Protein AF-A0A6B3FDS7-F1 (afdb_monomer_lite)

Secondary structure (DSSP, 8-state):
-------PPP-EEPPHHHHHHHHHHHH-TT--TT---------S---HHHHHHHHHHHHHH-GGGGEEEEEETTEEEEEE-S-----EEEEE-TTTTHHHHHHHHHHHHHTSPP-TTT--S--EEEEE---

Sequence (131 aa):
MTTTTHTAAALLPLTAAQRGMYYAQALDPGSPAQNTAECLTIDGPLDAHVFRAALRRVTAETDSLRLRFTETPEGPRQQLTAEVEPPLFVRDFRDDGGEEAARAWLRADLAEPFDLACGPAFRHALLRVGE

Foldseek 3Di:
DPPPPPPFFDWADDDPVRQVLVVVCVVPVLFLVSFDDDDDDDPDDDDPVVVQVVVQVVCQVDQLQQWAWDADPVGITIGGDNGDRAAEAEEECCVPVAPVVVVVVVVVVSRGGDPRHVDDRDHHYDYHRDD

Radius of gyration: 17.82 Å; chains: 1; bounding box: 54×29×44 Å

pLDDT: mean 90.56, std 12.85, range [33.44, 97.81]

Structure (mmCIF, N/CA/C/O backbone):
data_AF-A0A6B3FDS7-F1
#
_entry.id   AF-A0A6B3FDS7-F1
#
loop_
_atom_site.group_PDB
_atom_site.id
_atom_site.type_symbol
_atom_site.label_atom_id
_atom_site.label_alt_id
_atom_site.label_comp_id
_atom_site.label_asym_id
_atom_site.label_entity_id
_atom_site.label_seq_id
_atom_site.pdbx_PDB_ins_code
_atom_site.Cartn_x
_atom_site.Cartn_y
_atom_site.Cartn_z
_atom_site.occupancy
_atom_site.B_iso_or_equiv
_atom_site.auth_seq_id
_atom_site.auth_comp_id
_atom_site.auth_asym_id
_atom_site.auth_atom_id
_atom_site.pdbx_PDB_model_num
ATOM 1 N N . MET A 1 1 ? -37.006 -13.090 -5.669 1.00 41.03 1 MET A N 1
ATOM 2 C CA . MET A 1 1 ? -36.176 -12.025 -5.069 1.00 41.03 1 MET A CA 1
ATOM 3 C C . MET A 1 1 ? -35.438 -12.625 -3.888 1.00 41.03 1 MET A C 1
ATOM 5 O O . MET A 1 1 ? -35.997 -12.718 -2.806 1.00 41.03 1 MET A O 1
ATOM 9 N N . THR A 1 2 ? -34.234 -13.140 -4.119 1.00 33.44 2 THR A N 1
ATOM 10 C CA . THR A 1 2 ? -33.330 -13.596 -3.060 1.00 33.44 2 THR A CA 1
ATOM 11 C C . THR A 1 2 ? -32.584 -12.375 -2.544 1.00 33.44 2 THR A C 1
ATOM 13 O O . THR A 1 2 ? -31.707 -11.839 -3.215 1.00 33.44 2 THR A O 1
ATOM 16 N N . THR A 1 3 ? -32.990 -11.886 -1.378 1.00 37.06 3 THR A N 1
ATOM 17 C CA . THR A 1 3 ? -32.272 -10.838 -0.658 1.00 37.06 3 THR A CA 1
ATOM 18 C C . THR A 1 3 ? -30.995 -11.467 -0.114 1.00 37.06 3 THR A C 1
ATOM 20 O O . THR A 1 3 ? -31.029 -12.170 0.892 1.00 37.06 3 THR A O 1
ATOM 23 N N . THR A 1 4 ? -29.872 -11.283 -0.807 1.00 39.31 4 THR A N 1
ATOM 24 C CA . THR A 1 4 ? -28.555 -11.614 -0.259 1.00 39.31 4 THR A CA 1
ATOM 25 C C . THR A 1 4 ? -28.309 -10.661 0.903 1.00 39.31 4 THR A C 1
ATOM 27 O O . THR A 1 4 ? -27.992 -9.491 0.702 1.00 39.31 4 THR A O 1
ATOM 30 N N . THR A 1 5 ? -28.528 -11.134 2.127 1.00 39.94 5 THR A N 1
ATOM 31 C CA . THR A 1 5 ? -28.148 -10.421 3.343 1.00 39.94 5 THR A CA 1
ATOM 32 C C . THR A 1 5 ? -26.629 -10.284 3.338 1.00 39.94 5 THR A C 1
ATOM 34 O O . THR A 1 5 ? -25.908 -11.218 3.674 1.00 39.94 5 THR A O 1
ATOM 37 N N . HIS A 1 6 ? -26.133 -9.129 2.898 1.00 49.88 6 HIS A N 1
ATOM 38 C CA . HIS A 1 6 ? -24.747 -8.741 3.105 1.00 49.88 6 HIS A CA 1
ATOM 39 C C . HIS A 1 6 ? -24.599 -8.463 4.601 1.00 49.88 6 HIS A C 1
ATOM 41 O O . HIS A 1 6 ? -24.977 -7.395 5.081 1.00 49.88 6 HIS A O 1
ATOM 47 N N . THR A 1 7 ? -24.166 -9.464 5.368 1.00 51.34 7 THR A N 1
ATOM 48 C CA . THR A 1 7 ? -23.818 -9.279 6.777 1.00 51.34 7 THR A CA 1
ATOM 49 C C . THR A 1 7 ? -22.795 -8.153 6.844 1.00 51.34 7 THR A C 1
ATOM 51 O O . THR A 1 7 ? -21.691 -8.305 6.324 1.00 51.34 7 THR A O 1
ATOM 54 N N . ALA A 1 8 ? -23.165 -7.012 7.432 1.00 59.84 8 ALA A N 1
ATOM 55 C CA . ALA A 1 8 ? -22.227 -5.923 7.661 1.00 59.84 8 ALA A CA 1
ATOM 56 C C . ALA A 1 8 ? -21.032 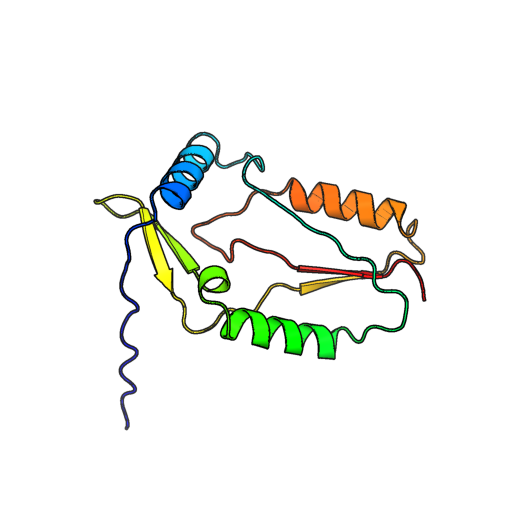-6.491 8.436 1.00 59.84 8 ALA A C 1
ATOM 58 O O . ALA A 1 8 ? -21.211 -7.078 9.506 1.00 59.84 8 ALA A O 1
ATOM 59 N N . ALA A 1 9 ? -19.830 -6.394 7.865 1.00 69.81 9 ALA A N 1
ATOM 60 C CA . ALA A 1 9 ? -18.643 -6.962 8.487 1.00 69.81 9 ALA A CA 1
ATOM 61 C C . ALA A 1 9 ? -18.450 -6.350 9.885 1.00 69.81 9 ALA A C 1
ATOM 63 O O . ALA A 1 9 ? -18.622 -5.144 10.070 1.00 69.81 9 ALA A O 1
ATOM 64 N N . ALA A 1 10 ? -18.136 -7.175 10.883 1.00 87.12 10 ALA A N 1
ATOM 65 C CA . ALA A 1 10 ? -18.009 -6.710 12.259 1.00 87.12 10 ALA A CA 1
ATOM 66 C C . ALA A 1 10 ? -16.851 -5.707 12.403 1.00 87.12 10 ALA A C 1
ATOM 68 O O . ALA A 1 10 ? -15.772 -5.914 11.847 1.00 87.12 10 ALA A O 1
ATOM 69 N N . LEU A 1 11 ? -17.066 -4.643 13.183 1.00 94.00 11 LEU A N 1
ATOM 70 C CA . LEU A 1 11 ? -15.995 -3.744 13.608 1.00 94.00 11 LEU A CA 1
ATOM 71 C C . LEU A 1 11 ? -15.183 -4.421 14.713 1.00 94.00 11 LEU A C 1
ATOM 73 O O . LEU A 1 11 ? -15.685 -4.686 15.806 1.00 94.00 11 LEU A O 1
ATOM 77 N N . LEU A 1 12 ? -13.917 -4.697 14.425 1.00 95.25 12 LEU A N 1
ATOM 78 C CA . LEU A 1 12 ? -12.995 -5.377 15.324 1.00 95.25 12 LEU A CA 1
ATOM 79 C C . LEU A 1 12 ? -12.057 -4.363 15.994 1.00 95.25 12 LEU A C 1
ATOM 8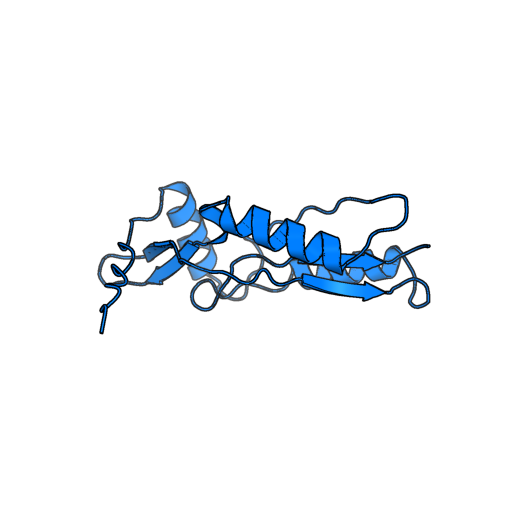1 O O . LEU A 1 12 ? -11.718 -3.336 15.400 1.00 95.25 12 LEU A O 1
ATOM 85 N N . PRO A 1 13 ? -11.606 -4.612 17.236 1.00 96.19 13 PRO A N 1
ATOM 86 C CA . PRO A 1 13 ? -10.530 -3.822 17.824 1.00 96.19 13 PRO A CA 1
ATOM 87 C C . PRO A 1 13 ? -9.236 -3.970 17.012 1.00 96.19 13 PRO A C 1
ATOM 89 O O . PRO A 1 13 ? -8.952 -5.043 16.476 1.00 96.19 13 PRO A O 1
ATOM 92 N N . LEU A 1 14 ? -8.420 -2.915 16.970 1.00 96.44 14 LEU A N 1
ATOM 93 C CA . LEU A 1 14 ? -7.029 -3.016 16.516 1.00 96.44 14 LEU A CA 1
ATOM 94 C C . LEU A 1 14 ? -6.221 -3.883 17.490 1.00 96.44 14 LEU A C 1
ATOM 96 O O . LEU A 1 14 ? -6.445 -3.856 18.706 1.00 96.44 14 LEU A O 1
ATOM 100 N N . THR A 1 15 ? -5.239 -4.618 16.967 1.00 97.00 15 THR A N 1
ATOM 101 C CA . THR A 1 15 ? -4.206 -5.233 17.810 1.00 97.00 15 THR A CA 1
ATOM 102 C C . THR A 1 15 ? -3.400 -4.148 18.532 1.00 97.00 15 THR A C 1
ATOM 104 O O . THR A 1 15 ? -3.420 -2.974 18.155 1.00 97.00 15 THR A O 1
ATOM 107 N N . ALA A 1 16 ? -2.653 -4.523 19.576 1.00 97.25 16 ALA A N 1
ATOM 108 C CA . ALA A 1 16 ? -1.813 -3.567 20.298 1.00 97.25 16 ALA A CA 1
ATOM 109 C C . ALA A 1 16 ? -0.803 -2.857 19.373 1.00 97.25 16 ALA A C 1
ATOM 111 O O . ALA A 1 16 ? -0.649 -1.642 19.473 1.00 97.25 16 ALA A O 1
ATOM 112 N N . ALA A 1 17 ? -0.190 -3.595 18.440 1.00 96.44 17 ALA A N 1
ATOM 113 C CA . ALA A 1 17 ? 0.747 -3.045 17.463 1.00 96.44 17 ALA A CA 1
ATOM 114 C C . ALA A 1 17 ? 0.058 -2.089 16.476 1.00 96.44 17 ALA A C 1
ATOM 116 O O . ALA A 1 17 ? 0.500 -0.952 16.323 1.00 96.44 17 ALA A O 1
ATOM 117 N 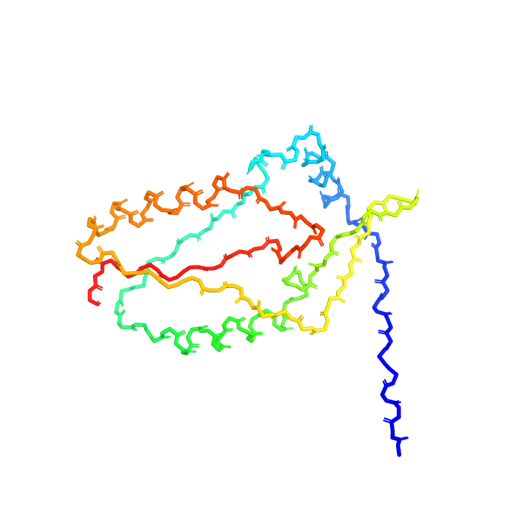N . GLN A 1 18 ? -1.069 -2.503 15.881 1.00 95.69 18 GLN A N 1
ATOM 118 C CA . GLN A 1 18 ? -1.839 -1.650 14.964 1.00 95.69 18 GLN A CA 1
ATOM 119 C C . GLN A 1 18 ? -2.277 -0.347 15.640 1.00 95.69 18 GLN A C 1
ATOM 121 O O . GLN A 1 18 ? -2.189 0.717 15.042 1.00 95.69 18 GLN A O 1
ATOM 126 N N . ARG A 1 19 ? -2.725 -0.412 16.899 1.00 95.44 19 ARG A N 1
ATOM 127 C CA . ARG A 1 19 ? -3.141 0.770 17.662 1.00 95.44 19 ARG A CA 1
ATOM 128 C C . ARG A 1 19 ? -1.973 1.717 17.949 1.00 95.44 19 ARG A C 1
ATOM 130 O O . ARG A 1 19 ? -2.159 2.927 17.889 1.00 95.44 19 ARG A O 1
ATOM 137 N N . GLY A 1 20 ? -0.784 1.178 18.226 1.00 95.12 20 GLY A N 1
ATOM 138 C CA . GLY A 1 20 ? 0.438 1.973 18.354 1.00 95.12 20 GLY A CA 1
ATOM 139 C C . GLY A 1 20 ? 0.761 2.737 17.069 1.00 95.12 20 GLY A C 1
ATOM 140 O O . GLY A 1 20 ? 0.938 3.951 17.116 1.00 95.12 20 GLY A O 1
ATOM 141 N N . MET A 1 21 ? 0.748 2.049 15.922 1.00 93.75 21 MET A N 1
ATOM 142 C CA . MET A 1 21 ? 0.963 2.675 14.609 1.00 93.75 21 MET A CA 1
ATOM 143 C C . MET A 1 21 ? -0.119 3.709 14.271 1.00 93.75 21 MET A C 1
ATOM 145 O O . MET A 1 21 ? 0.202 4.801 13.816 1.00 93.75 21 MET A O 1
ATOM 149 N N . TYR A 1 22 ? -1.391 3.397 14.538 1.00 93.25 22 TYR A N 1
ATOM 150 C CA . TYR A 1 22 ? -2.516 4.296 14.271 1.00 93.25 22 TYR A CA 1
ATOM 151 C C . TYR A 1 22 ? -2.378 5.618 15.029 1.00 93.25 22 TYR A C 1
ATOM 153 O O . TYR A 1 22 ? -2.476 6.688 14.434 1.00 93.25 22 TYR A O 1
ATOM 161 N N . TYR A 1 23 ? -2.100 5.564 16.334 1.00 93.31 23 TYR A N 1
ATOM 162 C CA . TYR A 1 23 ? -1.923 6.787 17.114 1.00 93.31 23 TYR A CA 1
ATOM 163 C C . TYR A 1 23 ? -0.628 7.522 16.772 1.00 93.31 23 TYR A C 1
ATOM 165 O O . TYR A 1 23 ? -0.629 8.748 16.785 1.00 93.31 23 TYR A O 1
ATOM 173 N N . ALA A 1 24 ? 0.447 6.811 16.415 1.00 93.31 24 ALA A N 1
ATOM 174 C CA . ALA A 1 24 ? 1.656 7.451 15.902 1.00 93.31 24 ALA A CA 1
ATOM 175 C C . ALA A 1 24 ? 1.372 8.245 14.614 1.00 93.31 24 ALA A C 1
ATOM 177 O O . ALA A 1 24 ? 1.799 9.391 14.509 1.00 93.31 24 ALA A O 1
ATOM 178 N N . GLN A 1 25 ? 0.595 7.682 13.681 1.00 91.38 25 GLN A N 1
ATOM 179 C CA . GLN A 1 25 ? 0.167 8.378 12.463 1.00 91.38 25 GLN A CA 1
ATOM 180 C C . GLN A 1 25 ? -0.777 9.555 12.761 1.00 91.38 25 GLN A C 1
ATOM 182 O O . GLN A 1 25 ? -0.689 10.591 12.112 1.00 91.38 25 GLN A O 1
ATOM 187 N N . ALA A 1 26 ? -1.664 9.428 13.752 1.00 90.06 26 ALA A N 1
ATOM 188 C CA . ALA A 1 26 ? -2.621 10.479 14.109 1.00 90.06 26 ALA A CA 1
ATOM 189 C C . ALA A 1 26 ? -1.967 11.744 14.701 1.00 90.06 26 ALA A C 1
ATOM 191 O O . ALA A 1 26 ? -2.583 12.809 14.678 1.00 90.06 26 ALA A O 1
ATOM 192 N N . LEU A 1 27 ? -0.738 11.646 15.224 1.00 92.88 27 LEU A N 1
ATOM 193 C CA . LEU A 1 27 ? 0.019 12.799 15.729 1.00 92.88 27 LEU A CA 1
ATOM 194 C C . LEU A 1 27 ? 0.494 13.731 14.607 1.00 92.88 27 LEU A C 1
ATOM 196 O O . LEU A 1 27 ? 0.566 14.940 14.817 1.00 92.88 27 LEU A O 1
ATOM 200 N N . ASP A 1 28 ? 0.808 13.174 13.436 1.00 92.31 28 ASP A N 1
ATOM 201 C CA . ASP A 1 28 ? 1.180 13.924 12.236 1.00 92.31 28 ASP A CA 1
ATOM 202 C C . ASP A 1 28 ? 0.636 13.212 10.982 1.00 92.31 28 ASP A C 1
ATOM 204 O O . ASP A 1 28 ? 1.348 12.424 10.350 1.00 92.31 28 ASP A O 1
ATOM 208 N N . PRO A 1 29 ? -0.634 13.465 10.606 1.00 89.06 29 PRO A N 1
ATOM 209 C CA . PRO A 1 29 ? -1.281 12.779 9.488 1.00 89.06 29 PRO A CA 1
ATOM 210 C C . PRO A 1 29 ? -0.594 12.985 8.132 1.00 89.06 29 PRO A C 1
ATOM 212 O O . PRO A 1 29 ? -0.782 12.171 7.234 1.00 89.06 29 PRO A O 1
ATOM 215 N N . GLY A 1 30 ? 0.193 14.057 7.975 1.00 91.00 30 GLY A N 1
ATOM 216 C CA . GLY A 1 30 ? 0.952 14.332 6.753 1.00 91.00 30 GLY A CA 1
ATOM 217 C C . GLY A 1 30 ? 2.288 13.589 6.676 1.00 91.00 30 GLY A C 1
ATOM 218 O O . GLY A 1 30 ? 2.937 13.611 5.632 1.00 91.00 30 GLY A O 1
ATOM 219 N N . SER A 1 31 ? 2.712 12.937 7.760 1.00 92.69 31 SER A N 1
ATOM 220 C CA . SER A 1 31 ? 3.986 12.232 7.818 1.00 92.69 31 SER A CA 1
ATOM 221 C C . SER A 1 31 ? 3.908 10.860 7.147 1.00 92.69 31 SER A C 1
ATOM 223 O O . SER A 1 31 ? 3.058 10.050 7.518 1.00 92.69 31 SER A O 1
ATOM 225 N N . PRO A 1 32 ? 4.840 10.519 6.241 1.00 93.44 32 PRO A N 1
ATOM 226 C CA . PRO A 1 32 ? 4.958 9.173 5.688 1.00 93.44 32 PRO A CA 1
ATOM 227 C C . PRO A 1 32 ? 5.749 8.224 6.603 1.00 93.44 32 PRO A C 1
ATOM 229 O O . PRO A 1 32 ? 6.136 7.142 6.174 1.00 93.44 32 PRO A O 1
ATOM 232 N N . ALA A 1 33 ? 6.048 8.605 7.852 1.00 93.88 33 ALA A N 1
ATOM 233 C CA . ALA A 1 33 ? 6.959 7.856 8.723 1.00 93.88 33 ALA A CA 1
ATOM 234 C C . ALA A 1 33 ? 6.515 6.412 9.031 1.00 93.88 33 ALA A C 1
ATOM 236 O O . ALA A 1 33 ? 7.342 5.607 9.454 1.00 93.88 33 ALA A O 1
ATOM 237 N N . GLN A 1 34 ? 5.230 6.087 8.846 1.00 92.44 34 GLN A N 1
ATOM 238 C CA . GLN A 1 34 ? 4.700 4.729 9.019 1.00 92.44 34 GLN A CA 1
ATOM 239 C C . GLN A 1 34 ? 4.642 3.926 7.710 1.00 92.44 34 GLN A C 1
ATOM 241 O O . GLN A 1 34 ? 4.259 2.756 7.733 1.00 92.44 34 GLN A O 1
ATOM 246 N N . ASN A 1 35 ? 5.022 4.523 6.578 1.00 95.12 35 ASN A N 1
ATOM 247 C CA . ASN A 1 35 ? 5.065 3.827 5.303 1.00 95.12 35 ASN A CA 1
ATOM 248 C C . ASN A 1 35 ? 6.267 2.879 5.249 1.00 95.12 35 ASN A C 1
ATOM 250 O O . ASN A 1 35 ? 7.387 3.216 5.637 1.00 95.12 35 ASN A O 1
ATOM 254 N N . THR A 1 36 ? 6.042 1.703 4.677 1.00 94.50 36 THR A N 1
ATOM 255 C CA . THR A 1 36 ? 7.084 0.724 4.364 1.00 94.50 36 THR A CA 1
ATOM 256 C C . THR A 1 36 ? 6.914 0.276 2.923 1.00 94.50 36 THR A C 1
ATOM 258 O O . THR A 1 36 ? 5.783 0.083 2.478 1.00 94.50 36 THR A O 1
ATOM 261 N N . ALA A 1 37 ? 8.015 0.069 2.207 1.00 95.31 37 ALA A N 1
ATOM 262 C CA . ALA A 1 37 ? 7.981 -0.467 0.853 1.00 95.31 37 ALA A CA 1
ATOM 263 C C . ALA A 1 37 ? 9.071 -1.513 0.653 1.00 95.31 37 ALA A C 1
ATOM 265 O O . ALA A 1 37 ? 10.154 -1.431 1.232 1.00 95.31 37 ALA A O 1
ATOM 266 N N . GLU A 1 38 ? 8.776 -2.451 -0.236 1.00 95.31 38 GLU A N 1
ATOM 267 C CA . GLU A 1 38 ? 9.724 -3.415 -0.773 1.00 95.31 38 GLU A CA 1
ATOM 268 C C . GLU A 1 38 ? 9.678 -3.341 -2.300 1.00 95.31 38 GLU A C 1
ATOM 270 O O . GLU A 1 38 ? 8.631 -3.070 -2.892 1.00 95.31 38 GLU A O 1
ATOM 275 N N . CYS A 1 39 ? 10.824 -3.560 -2.939 1.00 95.19 39 CYS A N 1
ATOM 276 C CA . CYS A 1 39 ? 10.954 -3.574 -4.390 1.00 95.19 39 CYS A CA 1
ATOM 277 C C . CYS A 1 39 ? 11.725 -4.824 -4.809 1.00 95.19 39 CYS A C 1
ATOM 279 O O . CYS A 1 39 ? 12.713 -5.187 -4.170 1.00 95.19 39 CYS A O 1
ATOM 281 N N . LEU A 1 40 ? 11.270 -5.464 -5.884 1.00 95.25 40 LEU A N 1
ATOM 282 C CA . LEU A 1 40 ? 11.870 -6.666 -6.448 1.00 95.25 40 LEU A CA 1
ATOM 283 C C . LEU A 1 40 ? 12.150 -6.425 -7.931 1.00 95.25 40 LEU A C 1
ATOM 285 O O . LEU A 1 40 ? 11.266 -5.969 -8.659 1.00 95.25 40 LEU A O 1
ATOM 289 N N . THR A 1 41 ? 13.357 -6.766 -8.375 1.00 95.38 41 THR A N 1
ATOM 290 C CA . THR A 1 41 ? 13.712 -6.761 -9.798 1.00 95.38 41 THR A CA 1
ATOM 291 C C . THR A 1 41 ? 13.322 -8.096 -10.418 1.00 95.38 41 THR A C 1
ATOM 293 O O . THR A 1 41 ? 13.613 -9.155 -9.861 1.00 95.38 41 THR A O 1
ATOM 296 N N . ILE A 1 42 ? 12.650 -8.040 -11.565 1.00 95.75 42 ILE A N 1
ATOM 297 C CA . ILE A 1 42 ? 12.286 -9.210 -12.361 1.00 95.75 42 ILE A CA 1
ATOM 298 C C . ILE A 1 42 ? 13.045 -9.105 -13.677 1.00 95.75 42 ILE A C 1
ATOM 300 O O . ILE A 1 42 ? 12.792 -8.191 -14.459 1.00 95.75 42 ILE A O 1
ATOM 304 N N . ASP A 1 43 ? 13.956 -10.045 -13.912 1.00 95.12 43 ASP A N 1
ATOM 305 C CA . ASP A 1 43 ? 14.687 -10.143 -15.170 1.00 95.12 43 ASP A CA 1
ATOM 306 C C . ASP A 1 43 ? 13.868 -10.955 -16.177 1.00 95.12 43 ASP A C 1
ATOM 308 O O . ASP A 1 43 ? 13.745 -12.179 -16.068 1.00 95.12 43 ASP A O 1
ATOM 312 N N . GLY A 1 44 ? 13.294 -10.267 -17.163 1.00 94.38 44 GLY A N 1
ATOM 313 C CA . GLY A 1 44 ? 12.557 -10.879 -18.262 1.00 94.38 44 GLY A CA 1
ATOM 314 C C . GLY A 1 44 ? 11.161 -10.292 -18.476 1.00 94.38 44 GLY A C 1
ATOM 315 O O . GLY A 1 44 ? 10.739 -9.372 -17.773 1.00 94.38 44 GLY A O 1
ATOM 316 N N . PRO A 1 45 ? 10.420 -10.831 -19.460 1.00 93.12 45 PRO A N 1
ATOM 317 C CA . PRO A 1 45 ? 9.130 -10.281 -19.840 1.00 93.12 45 PRO A CA 1
ATOM 318 C C . PRO A 1 45 ? 8.102 -10.461 -18.719 1.00 93.12 45 PRO A C 1
ATOM 320 O O . PRO A 1 45 ? 7.921 -11.559 -18.189 1.00 93.12 45 PRO A O 1
ATOM 323 N N . LEU A 1 46 ? 7.369 -9.389 -18.418 1.00 94.75 46 LEU A N 1
ATOM 324 C CA . LEU A 1 46 ? 6.267 -9.395 -17.462 1.00 94.75 46 LEU A CA 1
ATOM 325 C C . LEU A 1 46 ? 4.998 -8.835 -18.109 1.00 94.75 46 LEU A C 1
ATOM 327 O O . LEU A 1 46 ? 4.947 -7.678 -18.523 1.00 94.75 46 LEU A O 1
ATOM 331 N N . ASP A 1 47 ? 3.946 -9.647 -18.148 1.00 95.69 47 ASP A N 1
ATOM 332 C CA . ASP A 1 47 ? 2.628 -9.204 -18.593 1.00 95.69 47 ASP A CA 1
ATOM 333 C C . ASP A 1 47 ? 1.874 -8.533 -17.431 1.00 95.69 47 ASP A C 1
ATOM 335 O O . ASP A 1 47 ? 1.487 -9.176 -16.447 1.00 95.69 47 ASP A O 1
ATOM 339 N N . ALA A 1 48 ? 1.630 -7.226 -17.556 1.00 95.56 48 ALA A N 1
ATOM 340 C CA . ALA A 1 48 ? 0.926 -6.438 -16.549 1.00 95.56 48 ALA A CA 1
ATOM 341 C C . ALA A 1 48 ? -0.532 -6.888 -16.319 1.00 95.56 48 ALA A C 1
ATOM 343 O O . ALA A 1 48 ? -1.057 -6.704 -15.217 1.00 95.56 48 ALA A O 1
ATOM 344 N N . HIS A 1 49 ? -1.202 -7.487 -17.310 1.00 96.56 49 HIS A N 1
ATOM 345 C CA . HIS A 1 49 ? -2.553 -8.032 -17.147 1.00 96.56 49 HIS A CA 1
ATOM 346 C C . HIS A 1 49 ? -2.543 -9.298 -16.294 1.00 96.56 49 HIS A C 1
ATOM 348 O O . HIS A 1 49 ? -3.369 -9.429 -15.385 1.00 96.56 49 HIS A O 1
ATOM 354 N N . VAL A 1 50 ? -1.586 -10.196 -16.539 1.00 97.62 50 VAL A N 1
ATOM 355 C CA . VAL A 1 50 ? -1.403 -11.406 -15.726 1.00 97.62 50 VAL A CA 1
ATOM 356 C C . VAL A 1 50 ? -1.014 -11.026 -14.297 1.00 97.62 50 VAL A C 1
ATOM 358 O O . VAL A 1 50 ? -1.606 -11.537 -13.345 1.00 97.62 50 VAL A O 1
ATOM 361 N N . PHE A 1 51 ? -0.100 -10.066 -14.129 1.00 97.31 51 PHE A N 1
ATOM 362 C CA . PHE A 1 51 ? 0.297 -9.573 -12.809 1.00 97.31 51 PHE A CA 1
ATOM 363 C C . PHE A 1 51 ? -0.876 -8.940 -12.048 1.00 97.31 51 PHE A C 1
ATOM 365 O O . PHE A 1 51 ? -1.072 -9.219 -10.867 1.00 97.31 51 PHE A O 1
ATOM 372 N N . ARG A 1 52 ? -1.722 -8.147 -12.722 1.00 97.50 52 ARG A N 1
ATOM 373 C CA . ARG A 1 52 ? -2.939 -7.578 -12.119 1.00 97.50 52 ARG A CA 1
ATOM 374 C C . ARG A 1 52 ? -3.905 -8.663 -11.642 1.00 97.50 52 ARG A C 1
ATOM 376 O O . ARG A 1 52 ? -4.468 -8.539 -10.557 1.00 97.50 52 ARG A O 1
ATOM 383 N N . ALA A 1 53 ? -4.097 -9.722 -12.428 1.00 97.81 53 ALA A N 1
ATOM 384 C CA . ALA A 1 53 ? -4.934 -10.851 -12.029 1.00 97.81 53 ALA A CA 1
ATOM 385 C C . ALA A 1 53 ? -4.351 -11.589 -10.811 1.00 97.81 53 ALA A C 1
ATOM 387 O O . ALA A 1 53 ? -5.093 -11.931 -9.888 1.00 97.81 53 ALA A O 1
ATOM 388 N N . ALA A 1 54 ? -3.029 -11.775 -10.773 1.00 97.69 54 ALA A N 1
ATOM 389 C CA . ALA A 1 54 ? -2.338 -12.353 -9.625 1.00 97.69 54 ALA A CA 1
ATOM 390 C C . ALA A 1 54 ? -2.484 -11.479 -8.367 1.00 97.69 54 ALA A C 1
ATOM 392 O O . ALA A 1 54 ? -2.836 -12.002 -7.312 1.00 97.69 54 ALA A O 1
ATOM 393 N N . LEU A 1 55 ? -2.312 -10.156 -8.478 1.00 97.12 55 LEU A N 1
ATOM 394 C CA . LEU A 1 55 ? -2.519 -9.229 -7.361 1.00 97.12 55 LEU A CA 1
ATOM 395 C C . LEU A 1 55 ? -3.942 -9.306 -6.811 1.0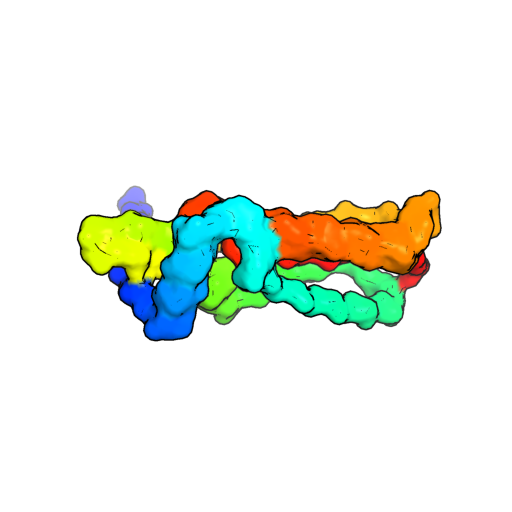0 97.12 55 LEU A C 1
ATOM 397 O O . LEU A 1 55 ? -4.110 -9.443 -5.604 1.00 97.12 55 LEU A O 1
ATOM 401 N N . ARG A 1 56 ? -4.968 -9.291 -7.675 1.00 96.94 56 ARG A N 1
ATOM 402 C CA . ARG A 1 56 ? -6.370 -9.449 -7.241 1.00 96.94 56 ARG A CA 1
ATOM 403 C C . ARG A 1 56 ? -6.570 -10.728 -6.434 1.00 96.94 56 ARG A C 1
ATOM 405 O O . ARG A 1 56 ? -7.252 -10.703 -5.413 1.00 96.94 56 ARG A O 1
ATOM 412 N N . ARG A 1 57 ? -5.961 -11.832 -6.874 1.00 97.44 57 ARG A N 1
ATOM 413 C CA . ARG A 1 57 ? -6.024 -13.111 -6.166 1.00 97.44 57 ARG A CA 1
ATOM 414 C C . ARG A 1 57 ? -5.350 -13.035 -4.795 1.00 97.44 57 ARG A C 1
ATOM 416 O O . ARG A 1 57 ? -5.977 -13.404 -3.810 1.00 97.44 57 ARG A O 1
ATOM 423 N N . VAL A 1 58 ? -4.131 -12.501 -4.717 1.00 96.88 58 VAL A N 1
ATOM 424 C CA . VAL A 1 58 ? -3.403 -12.335 -3.446 1.00 96.88 58 VAL A CA 1
ATOM 425 C C . VAL A 1 58 ? -4.175 -11.436 -2.478 1.00 96.88 58 VAL A C 1
ATOM 427 O O . VAL A 1 58 ? -4.312 -11.778 -1.305 1.00 96.88 58 VAL A O 1
ATOM 430 N N . THR A 1 59 ? -4.732 -10.319 -2.954 1.00 96.25 59 THR A N 1
ATOM 431 C CA . THR A 1 59 ? -5.573 -9.424 -2.146 1.00 96.25 59 THR A CA 1
ATOM 432 C C . THR A 1 59 ? -6.831 -10.135 -1.645 1.00 96.25 59 THR A C 1
ATOM 434 O O . THR A 1 59 ? -7.182 -10.000 -0.475 1.00 96.25 59 THR A O 1
ATOM 437 N N . ALA A 1 60 ? -7.498 -10.933 -2.483 1.00 95.06 60 ALA A N 1
ATOM 438 C CA . ALA A 1 60 ? -8.662 -11.713 -2.060 1.00 95.06 60 ALA A CA 1
ATOM 439 C C . ALA A 1 60 ? -8.301 -12.762 -0.990 1.00 95.06 60 ALA A C 1
ATOM 441 O O . ALA A 1 60 ? -9.017 -12.907 0.001 1.00 95.06 60 ALA A O 1
ATOM 442 N N . GLU A 1 61 ? -7.166 -13.444 -1.147 1.00 95.50 61 GLU A N 1
ATOM 443 C CA . GLU A 1 61 ? -6.690 -14.497 -0.239 1.00 95.50 61 GLU A CA 1
ATOM 444 C C . GLU A 1 61 ? -6.091 -13.951 1.076 1.00 95.50 61 GLU A C 1
ATOM 446 O O . GLU A 1 61 ? -5.954 -14.702 2.040 1.00 95.50 61 GLU A O 1
ATOM 451 N N . THR A 1 62 ? -5.779 -12.650 1.154 1.00 95.44 62 THR A N 1
ATOM 452 C CA . THR A 1 62 ? -5.076 -12.038 2.295 1.00 95.44 62 THR A CA 1
ATOM 453 C C . THR A 1 62 ? -5.946 -11.014 3.026 1.00 95.44 62 THR A C 1
ATOM 455 O O . THR A 1 62 ? -6.151 -9.899 2.548 1.00 95.44 62 THR A O 1
ATOM 458 N N . ASP A 1 63 ? -6.411 -11.354 4.231 1.00 93.81 63 ASP A N 1
ATOM 459 C CA . ASP A 1 63 ? -7.311 -10.495 5.019 1.00 93.81 63 ASP A CA 1
ATOM 460 C C . ASP A 1 63 ? -6.720 -9.113 5.337 1.00 93.81 63 ASP A C 1
ATOM 462 O O . ASP A 1 63 ? -7.433 -8.112 5.267 1.00 93.81 63 ASP A O 1
ATOM 466 N N . SER A 1 64 ? -5.419 -9.022 5.641 1.00 92.62 64 SER A N 1
ATOM 467 C CA . SER A 1 64 ? -4.770 -7.748 5.991 1.00 92.62 64 SER A CA 1
ATOM 468 C C . SER A 1 64 ? -4.785 -6.724 4.851 1.00 92.62 64 SER A C 1
ATOM 470 O O . SER A 1 64 ? -4.868 -5.527 5.117 1.00 92.62 64 SER A O 1
ATOM 472 N N . LEU A 1 65 ? -4.792 -7.179 3.592 1.00 94.12 65 LEU A N 1
ATOM 473 C CA . LEU A 1 65 ? -4.915 -6.328 2.401 1.00 94.12 65 LEU A CA 1
ATOM 474 C C . LEU A 1 65 ? -6.362 -5.888 2.134 1.00 94.12 65 LEU A C 1
ATOM 476 O O . LEU A 1 65 ? -6.625 -5.116 1.216 1.00 94.12 65 LEU A O 1
ATOM 480 N N . ARG A 1 66 ? -7.323 -6.361 2.929 1.00 93.25 66 ARG A N 1
ATOM 481 C CA . ARG A 1 66 ? -8.740 -5.999 2.814 1.00 93.25 66 ARG A CA 1
ATOM 482 C C . ARG A 1 66 ? -9.261 -5.258 4.039 1.00 93.25 66 ARG A C 1
ATOM 484 O O . ARG A 1 66 ? -10.471 -5.059 4.162 1.00 93.25 66 ARG A O 1
ATOM 491 N N . LEU A 1 67 ? -8.369 -4.823 4.927 1.00 92.31 67 LEU A N 1
ATOM 492 C CA . LEU A 1 67 ? -8.732 -4.049 6.107 1.00 92.31 67 LEU A CA 1
ATOM 493 C C . LEU A 1 67 ? -8.968 -2.573 5.777 1.00 92.31 67 LEU A C 1
ATOM 495 O O . LEU A 1 67 ? -8.234 -1.952 5.007 1.00 92.31 67 LEU A O 1
ATOM 499 N N . ARG A 1 68 ? -9.982 -2.007 6.427 1.00 91.75 68 ARG A N 1
ATOM 500 C CA . ARG A 1 68 ? -10.222 -0.565 6.537 1.00 91.75 68 ARG A CA 1
ATOM 501 C C . ARG A 1 68 ? -10.208 -0.159 7.996 1.00 91.75 68 ARG A C 1
ATOM 503 O O . ARG A 1 68 ? -10.620 -0.946 8.848 1.00 91.75 68 ARG A O 1
ATOM 510 N N . PHE A 1 69 ? -9.752 1.059 8.262 1.00 92.12 69 PHE A N 1
ATOM 511 C CA . PHE A 1 69 ? -9.667 1.614 9.604 1.00 92.12 69 PHE A CA 1
ATOM 512 C C . PHE A 1 69 ? -10.658 2.764 9.735 1.00 92.12 69 PHE A C 1
ATOM 514 O O . PHE A 1 69 ? -10.760 3.606 8.849 1.00 92.12 69 PHE A O 1
ATOM 521 N N . THR A 1 70 ? -11.402 2.789 10.834 1.00 91.62 70 THR A N 1
ATOM 522 C CA . THR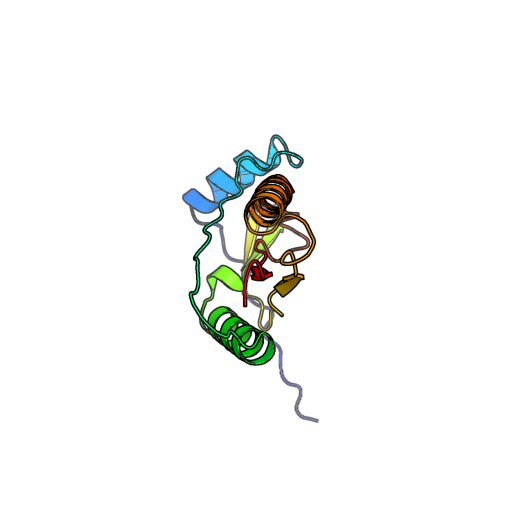 A 1 70 ? -12.352 3.862 11.130 1.00 91.62 70 THR A CA 1
ATOM 523 C C . THR A 1 70 ? -12.235 4.259 12.588 1.00 91.62 70 THR A C 1
ATOM 525 O O . THR A 1 70 ? -12.106 3.401 13.463 1.00 91.62 70 THR A O 1
ATOM 528 N N . GLU A 1 71 ? -12.320 5.555 12.858 1.00 91.50 71 GLU A N 1
ATOM 529 C CA . GLU A 1 71 ? -12.493 6.051 14.219 1.00 91.50 71 GLU A CA 1
ATOM 530 C C . GLU A 1 71 ? -13.940 5.800 14.673 1.00 91.50 71 GLU A C 1
ATOM 532 O O . GLU A 1 71 ? -14.879 5.903 13.879 1.00 91.50 71 GLU A O 1
ATOM 537 N N . THR A 1 72 ? -14.122 5.453 15.946 1.00 93.00 72 THR A N 1
ATOM 538 C CA . THR A 1 72 ? -15.432 5.301 16.603 1.00 93.00 72 THR A CA 1
ATOM 539 C C . THR A 1 72 ? -15.384 5.980 17.975 1.00 93.00 72 THR A C 1
ATOM 541 O O . THR A 1 72 ? -14.287 6.265 18.456 1.00 93.00 72 THR A O 1
ATOM 544 N N . PRO A 1 73 ? -16.519 6.231 18.655 1.00 93.62 73 PRO A N 1
ATOM 545 C CA . PRO A 1 73 ? -16.502 6.784 20.013 1.00 93.62 73 PRO A CA 1
ATOM 546 C C . PRO A 1 73 ? -15.685 5.950 21.015 1.00 93.62 73 PRO A C 1
ATOM 548 O O . PRO A 1 73 ? -15.161 6.488 21.986 1.00 93.62 73 PRO A O 1
ATOM 551 N N . GLU A 1 74 ? -15.541 4.644 20.775 1.00 92.25 74 GLU A N 1
ATOM 552 C CA . GLU A 1 74 ? -14.750 3.727 21.599 1.00 92.25 74 GLU A CA 1
ATOM 553 C C . GLU A 1 74 ? -13.280 3.594 21.141 1.00 92.25 74 GLU A C 1
ATOM 555 O O . GLU A 1 74 ? -12.557 2.729 21.646 1.00 92.25 74 GLU A O 1
ATOM 560 N N . GLY A 1 75 ? -12.839 4.413 20.181 1.00 93.25 75 GLY A N 1
ATOM 561 C CA . GLY A 1 75 ? -11.498 4.403 19.588 1.00 93.25 75 GLY A CA 1
ATOM 562 C C . GLY A 1 75 ? -11.443 3.797 18.177 1.00 93.25 75 GLY A C 1
ATOM 563 O O . GLY A 1 75 ? -12.478 3.442 17.603 1.00 93.25 75 GLY A O 1
ATOM 564 N N . PRO A 1 76 ? -10.243 3.616 17.597 1.00 95.12 76 PRO A N 1
ATOM 565 C CA . PRO A 1 76 ? -10.097 3.080 16.252 1.00 95.12 76 PRO A CA 1
ATOM 566 C C . PRO A 1 76 ? -10.517 1.612 16.172 1.00 95.12 76 PRO A C 1
ATOM 568 O O . PRO A 1 76 ? -10.204 0.788 17.043 1.00 95.12 76 PRO A O 1
ATOM 571 N N . ARG A 1 77 ? -11.197 1.277 15.077 1.00 95.81 77 ARG A N 1
ATOM 572 C CA . ARG A 1 77 ? -11.651 -0.068 14.719 1.00 95.81 77 ARG A CA 1
ATOM 573 C C . ARG A 1 77 ? -11.153 -0.449 13.335 1.00 95.81 77 ARG A C 1
ATOM 575 O O . ARG A 1 77 ? -10.851 0.413 12.513 1.00 95.81 77 ARG A O 1
ATOM 582 N N . GLN A 1 78 ? -11.093 -1.752 13.089 1.00 94.69 78 GLN A N 1
ATOM 583 C CA . GLN A 1 78 ? -10.782 -2.320 11.784 1.00 94.69 78 GLN A CA 1
ATOM 584 C C . GLN A 1 78 ? -11.937 -3.180 11.283 1.00 94.69 78 GLN A C 1
ATOM 586 O O . GLN A 1 78 ? -12.623 -3.835 12.070 1.00 94.69 78 GLN A O 1
ATOM 591 N N . GLN A 1 79 ? -12.135 -3.194 9.974 1.00 92.94 79 GLN A N 1
ATOM 592 C CA . GLN A 1 79 ? -13.175 -3.977 9.323 1.00 92.94 79 GLN A CA 1
ATOM 593 C C . GLN A 1 79 ? -12.606 -4.666 8.091 1.00 92.94 79 GLN A C 1
ATOM 595 O O . GLN A 1 79 ? -11.873 -4.051 7.317 1.00 92.94 79 GLN A O 1
ATOM 600 N N . LEU A 1 80 ? -12.979 -5.928 7.897 1.00 92.44 80 LEU A N 1
ATOM 601 C CA . LEU A 1 80 ? -12.685 -6.650 6.669 1.00 92.44 80 LEU A CA 1
ATOM 602 C C . LEU A 1 80 ? -13.688 -6.252 5.583 1.00 92.44 80 LEU A C 1
ATOM 604 O O . LEU A 1 80 ? -14.899 -6.345 5.782 1.00 92.44 80 LEU A O 1
ATOM 608 N N . THR A 1 81 ? -13.186 -5.840 4.427 1.00 89.06 81 THR A N 1
ATOM 609 C CA . THR A 1 81 ? -14.006 -5.563 3.244 1.00 89.06 81 THR A CA 1
ATOM 610 C C . THR A 1 81 ? -14.089 -6.794 2.342 1.00 89.06 81 THR A C 1
ATOM 612 O O . THR A 1 81 ? -13.159 -7.605 2.270 1.00 89.06 81 THR A O 1
ATOM 615 N N . ALA A 1 82 ? -15.243 -6.969 1.692 1.00 84.00 82 ALA A N 1
ATOM 616 C CA . ALA A 1 82 ? -15.500 -8.133 0.847 1.00 84.00 82 ALA A CA 1
ATOM 617 C C . ALA A 1 82 ? -14.660 -8.106 -0.440 1.00 84.00 82 ALA A C 1
ATOM 619 O O . ALA A 1 82 ? -14.098 -9.126 -0.823 1.00 84.00 82 ALA A O 1
ATOM 620 N N . GLU A 1 83 ? -14.530 -6.935 -1.066 1.00 84.69 83 GLU A N 1
ATOM 621 C CA . GLU A 1 83 ? -13.773 -6.748 -2.302 1.00 84.69 83 GLU A CA 1
ATOM 622 C C . GLU A 1 83 ? -12.890 -5.500 -2.203 1.00 84.69 83 GLU A C 1
ATOM 624 O O . GLU A 1 83 ? -13.328 -4.439 -1.756 1.00 84.69 83 GLU A O 1
ATOM 629 N N . VAL A 1 84 ? -11.638 -5.636 -2.643 1.00 91.19 84 VAL A N 1
ATOM 630 C CA . VAL A 1 84 ? -10.688 -4.535 -2.826 1.00 91.19 84 VAL A CA 1
ATOM 631 C C . VAL A 1 84 ? -10.063 -4.714 -4.197 1.00 91.19 84 VAL A C 1
ATOM 633 O O . VAL A 1 84 ? -9.438 -5.739 -4.457 1.00 91.19 84 VAL A O 1
ATOM 636 N N . GLU A 1 85 ? -10.216 -3.720 -5.068 1.00 93.19 85 GLU A N 1
ATOM 637 C CA . GLU A 1 85 ? -9.431 -3.652 -6.297 1.00 93.19 85 GLU A CA 1
ATOM 638 C C . GLU A 1 85 ? -8.036 -3.116 -5.938 1.00 93.19 85 GLU A C 1
ATOM 640 O O . GLU A 1 85 ? -7.927 -1.957 -5.521 1.00 93.19 85 GLU A O 1
ATOM 645 N N . PRO A 1 86 ? -6.967 -3.926 -6.047 1.00 94.69 86 PRO A N 1
ATOM 646 C CA . PRO A 1 86 ? -5.633 -3.486 -5.673 1.00 94.69 86 PRO A CA 1
ATOM 647 C C . PRO A 1 86 ? -5.134 -2.408 -6.650 1.00 94.69 86 PRO A C 1
ATOM 649 O O . PRO A 1 86 ? -5.127 -2.637 -7.867 1.00 94.69 86 PRO A O 1
ATOM 652 N N . PRO A 1 87 ? -4.672 -1.243 -6.156 1.00 94.12 87 PRO A N 1
ATOM 653 C CA . PRO A 1 87 ? -4.074 -0.227 -7.008 1.00 94.12 87 PRO A CA 1
ATOM 654 C C . PRO A 1 87 ? -2.803 -0.781 -7.653 1.00 94.12 87 PRO A C 1
ATOM 656 O O . PRO A 1 87 ? -1.902 -1.241 -6.954 1.00 94.12 87 PRO A O 1
ATOM 659 N N . LEU A 1 88 ? -2.725 -0.716 -8.982 1.00 96.56 88 LEU A N 1
ATOM 660 C CA . LEU A 1 88 ? -1.532 -1.088 -9.740 1.00 96.56 88 LEU A CA 1
ATOM 661 C C . LEU A 1 88 ? -1.205 0.003 -10.753 1.00 96.56 88 LEU A C 1
ATOM 663 O O . LEU A 1 88 ? -1.878 0.118 -11.787 1.00 96.56 88 LEU A O 1
ATOM 667 N N . PHE A 1 89 ? -0.156 0.761 -10.452 1.00 96.62 89 PHE A N 1
ATOM 668 C CA . PHE A 1 89 ? 0.443 1.730 -11.357 1.00 96.62 89 PHE A CA 1
ATOM 669 C C . PHE A 1 89 ? 1.399 1.013 -12.307 1.00 96.62 89 PHE A C 1
ATOM 671 O O . PHE A 1 89 ? 2.192 0.179 -11.887 1.00 96.62 89 PHE A O 1
ATOM 678 N N . VAL A 1 90 ? 1.330 1.333 -13.593 1.00 96.75 90 VAL A N 1
ATOM 679 C CA . VAL A 1 90 ? 2.279 0.823 -14.587 1.00 96.75 90 VAL A CA 1
ATOM 680 C C . VAL A 1 90 ? 2.961 2.027 -15.214 1.00 96.75 90 VAL A C 1
ATOM 682 O O . VAL A 1 90 ? 2.286 2.947 -15.692 1.00 96.75 90 VAL A O 1
ATOM 685 N N . ARG A 1 91 ? 4.290 2.052 -15.152 1.00 96.75 91 ARG A N 1
ATOM 686 C CA . ARG A 1 91 ? 5.126 3.133 -15.677 1.00 96.75 91 ARG A CA 1
ATOM 687 C C . ARG A 1 91 ? 6.289 2.546 -16.455 1.00 96.75 91 ARG A C 1
ATOM 689 O O . ARG A 1 91 ? 6.869 1.547 -16.040 1.00 96.75 91 ARG A O 1
ATOM 696 N N . ASP A 1 92 ? 6.602 3.173 -17.578 1.00 96.75 92 ASP A N 1
ATOM 697 C CA . ASP A 1 92 ? 7.726 2.808 -18.429 1.00 96.75 92 ASP A CA 1
ATOM 698 C C . ASP A 1 92 ? 8.769 3.919 -18.354 1.00 96.75 92 ASP A C 1
ATOM 700 O O . ASP A 1 92 ? 8.469 5.069 -18.663 1.00 96.75 92 ASP A O 1
ATOM 704 N N . PHE A 1 93 ? 9.959 3.560 -17.889 1.00 97.31 93 PHE A N 1
ATOM 705 C CA . PHE A 1 93 ? 11.108 4.436 -17.704 1.00 97.31 93 PHE A CA 1
ATOM 706 C C . PHE A 1 93 ? 12.238 4.124 -18.687 1.00 97.31 93 PHE A C 1
ATOM 708 O O . PHE A 1 93 ? 13.283 4.761 -18.599 1.00 97.31 93 PHE A O 1
ATOM 715 N N . ARG A 1 94 ? 12.072 3.179 -19.629 1.00 95.62 94 ARG A N 1
ATOM 716 C CA . ARG A 1 94 ? 13.139 2.807 -20.585 1.00 95.62 94 ARG A CA 1
ATOM 717 C C . ARG A 1 94 ? 13.712 4.020 -21.322 1.00 95.62 94 ARG A C 1
ATOM 719 O O . ARG A 1 94 ? 14.926 4.127 -21.461 1.00 95.62 94 ARG A O 1
ATOM 726 N N . ASP A 1 95 ? 12.840 4.952 -21.699 1.00 95.19 95 ASP A N 1
ATOM 727 C CA . ASP A 1 95 ? 13.198 6.189 -22.403 1.00 95.19 95 ASP A CA 1
ATOM 728 C C . ASP A 1 95 ? 13.258 7.425 -21.481 1.00 95.19 95 ASP A C 1
ATOM 730 O O . ASP A 1 95 ? 13.504 8.536 -21.946 1.00 95.19 95 ASP A O 1
ATOM 734 N N . ASP A 1 96 ? 13.045 7.246 -20.173 1.00 94.12 96 ASP A N 1
ATOM 735 C CA . ASP A 1 96 ? 12.950 8.318 -19.172 1.00 94.12 96 ASP A CA 1
ATOM 736 C C . ASP A 1 96 ? 13.915 8.065 -18.005 1.00 94.12 96 ASP A C 1
ATOM 738 O O . ASP A 1 96 ? 13.518 7.945 -16.853 1.00 94.12 96 ASP A O 1
ATOM 742 N N . GLY A 1 97 ? 15.205 7.894 -18.305 1.00 92.94 97 GLY A N 1
ATOM 743 C CA . GLY A 1 97 ? 16.256 7.750 -17.285 1.00 92.94 97 GLY A CA 1
ATOM 744 C C . GLY A 1 97 ? 16.358 6.370 -16.616 1.00 92.94 97 GLY A C 1
ATOM 745 O O . GLY A 1 97 ? 17.172 6.195 -15.706 1.00 92.94 97 GLY A O 1
ATOM 746 N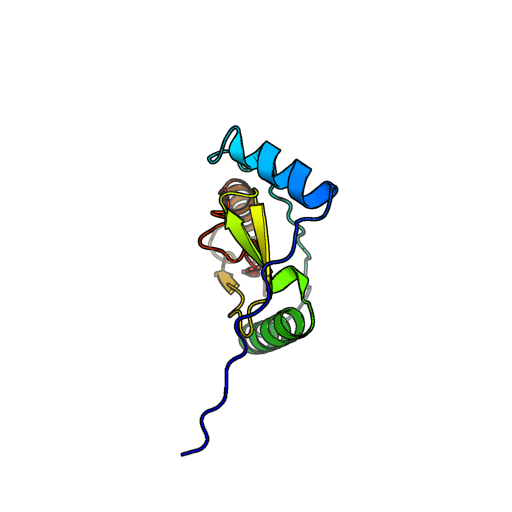 N . GLY A 1 98 ? 15.579 5.383 -17.064 1.00 95.56 98 GLY A N 1
ATOM 747 C CA . GLY A 1 98 ? 15.710 3.978 -16.682 1.00 95.56 98 GLY A CA 1
ATOM 748 C C . GLY A 1 98 ? 15.561 3.731 -15.180 1.00 95.56 98 GLY A C 1
ATOM 749 O O . GLY A 1 98 ? 14.660 4.244 -14.513 1.00 95.56 98 GLY A O 1
ATOM 750 N N . GLU A 1 99 ? 16.459 2.913 -14.634 1.00 95.25 99 GLU A N 1
ATOM 751 C CA . GLU A 1 99 ? 16.415 2.482 -13.233 1.00 95.25 99 GLU A CA 1
ATOM 752 C C . GLU A 1 99 ? 16.553 3.640 -12.234 1.00 95.25 99 GLU A C 1
ATOM 754 O O . GLU A 1 99 ? 15.918 3.635 -11.175 1.00 95.25 99 GLU A O 1
ATOM 759 N N . GLU A 1 100 ? 17.348 4.664 -12.553 1.00 96.44 100 GLU A N 1
ATOM 760 C CA . GLU A 1 100 ? 17.538 5.799 -11.651 1.00 96.44 100 GLU A CA 1
ATOM 761 C C . GLU A 1 100 ? 16.243 6.598 -11.469 1.00 96.44 100 GLU A C 1
ATOM 763 O O . GLU A 1 100 ? 15.857 6.894 -10.331 1.00 96.44 100 GLU A O 1
ATOM 768 N N . ALA A 1 101 ? 15.549 6.885 -12.571 1.00 97.50 101 ALA A N 1
ATOM 769 C CA . ALA A 1 101 ? 14.269 7.579 -12.554 1.00 97.50 101 ALA A CA 1
ATOM 770 C C . ALA A 1 101 ? 13.176 6.743 -11.877 1.00 97.50 101 ALA A C 1
ATOM 772 O O . ALA A 1 101 ? 12.451 7.260 -11.026 1.00 97.50 101 ALA A O 1
ATOM 773 N N . ALA A 1 102 ? 13.121 5.435 -12.148 1.00 97.25 102 ALA A N 1
ATOM 774 C CA . ALA A 1 102 ? 12.202 4.526 -11.465 1.00 97.25 102 ALA A CA 1
ATOM 775 C C . ALA A 1 102 ? 12.427 4.515 -9.942 1.00 97.25 102 ALA A C 1
ATOM 777 O O . ALA A 1 102 ? 11.478 4.566 -9.156 1.00 97.25 102 ALA A O 1
ATOM 778 N N . ARG A 1 103 ? 13.688 4.522 -9.496 1.00 96.19 103 ARG A N 1
ATOM 779 C CA . ARG A 1 103 ? 14.030 4.571 -8.069 1.00 96.19 103 ARG A CA 1
ATOM 780 C C . ARG A 1 103 ? 13.722 5.932 -7.442 1.00 96.19 103 ARG A C 1
ATOM 782 O O . ARG A 1 103 ? 13.364 5.991 -6.266 1.00 96.19 103 ARG A O 1
ATOM 789 N N . ALA A 1 104 ? 13.846 7.025 -8.196 1.00 97.25 104 ALA A N 1
ATOM 790 C CA . ALA A 1 104 ? 13.397 8.345 -7.758 1.00 97.25 104 ALA A CA 1
ATOM 791 C C . ALA A 1 104 ? 11.872 8.398 -7.602 1.00 97.25 104 ALA A C 1
ATOM 793 O O . ALA A 1 104 ? 11.389 8.889 -6.582 1.00 97.25 104 ALA A O 1
ATOM 794 N N . TRP A 1 105 ? 11.136 7.817 -8.551 1.00 97.31 105 TRP A N 1
ATOM 795 C CA . TRP A 1 105 ? 9.686 7.678 -8.478 1.00 97.31 105 TRP A CA 1
ATOM 796 C C . TRP A 1 105 ? 9.253 6.866 -7.251 1.00 97.31 105 TRP A C 1
ATOM 798 O O . TRP A 1 105 ? 8.396 7.318 -6.499 1.00 97.31 105 TRP A O 1
ATOM 808 N N . LEU A 1 106 ? 9.902 5.726 -6.978 1.00 96.50 106 LEU A N 1
ATOM 809 C CA . LEU A 1 106 ? 9.599 4.899 -5.804 1.00 96.50 106 LEU A CA 1
ATOM 810 C C . LEU A 1 106 ? 9.818 5.656 -4.488 1.00 96.50 106 LEU A C 1
ATOM 812 O O . LEU A 1 106 ? 8.999 5.560 -3.579 1.00 96.50 106 LEU A O 1
ATOM 816 N N . ARG A 1 107 ? 10.903 6.437 -4.378 1.00 96.88 107 ARG A N 1
ATOM 817 C CA . ARG A 1 107 ? 11.141 7.281 -3.193 1.00 96.88 107 ARG A CA 1
ATOM 818 C C . ARG A 1 107 ? 10.053 8.336 -3.011 1.00 96.88 107 ARG A C 1
ATOM 820 O O . ARG A 1 107 ? 9.676 8.605 -1.876 1.00 96.88 107 ARG A O 1
ATOM 827 N N . ALA A 1 108 ? 9.576 8.925 -4.106 1.00 97.00 108 ALA A N 1
ATOM 828 C CA . ALA A 1 108 ? 8.489 9.895 -4.060 1.00 97.00 108 ALA A CA 1
ATOM 829 C C . ALA A 1 108 ? 7.163 9.237 -3.638 1.00 97.00 108 ALA A C 1
ATOM 831 O O . ALA A 1 108 ? 6.483 9.775 -2.774 1.00 97.00 108 ALA A O 1
ATOM 832 N N . ASP A 1 109 ? 6.835 8.053 -4.165 1.00 96.12 109 ASP A N 1
ATOM 833 C CA . ASP A 1 109 ? 5.630 7.306 -3.768 1.00 96.12 109 ASP A CA 1
ATOM 834 C C . ASP A 1 109 ? 5.666 6.869 -2.294 1.00 96.12 109 ASP A C 1
ATOM 836 O O . ASP A 1 109 ? 4.660 6.976 -1.591 1.00 96.12 109 ASP A O 1
ATOM 840 N N . LEU A 1 110 ? 6.831 6.437 -1.795 1.00 95.88 110 LEU A N 1
ATOM 841 C CA . LEU A 1 110 ? 7.012 6.079 -0.385 1.00 95.88 110 LEU A CA 1
ATOM 842 C C . LEU A 1 110 ? 6.829 7.287 0.550 1.00 95.88 110 LEU A C 1
ATOM 844 O O . LEU A 1 110 ? 6.399 7.116 1.690 1.00 95.88 110 LEU A O 1
ATOM 848 N N . ALA A 1 111 ? 7.142 8.494 0.075 1.00 96.19 111 ALA A N 1
ATOM 849 C CA . ALA A 1 111 ? 6.982 9.733 0.831 1.00 96.19 111 ALA A CA 1
ATOM 850 C C . ALA A 1 111 ? 5.536 10.262 0.853 1.00 96.19 111 ALA A C 1
ATOM 852 O O . ALA A 1 111 ? 5.259 11.206 1.590 1.00 96.19 111 ALA A O 1
ATOM 853 N N . GLU A 1 112 ? 4.619 9.664 0.088 1.00 93.81 112 GLU A N 1
ATOM 854 C CA . GLU A 1 112 ? 3.214 10.068 0.059 1.00 93.81 112 GLU A CA 1
ATOM 855 C C . GLU A 1 112 ? 2.428 9.358 1.182 1.00 93.81 112 GLU A C 1
ATOM 857 O O . GLU A 1 112 ? 2.329 8.121 1.173 1.00 93.81 112 GLU A O 1
ATOM 862 N N . PRO A 1 113 ? 1.848 10.091 2.151 1.00 91.38 113 PRO A N 1
ATOM 863 C CA . PRO A 1 113 ? 1.105 9.494 3.257 1.00 91.38 113 PRO A CA 1
ATOM 864 C C . PRO A 1 113 ? -0.155 8.759 2.771 1.00 91.38 113 PRO A C 1
ATOM 866 O O . PRO A 1 113 ? -0.719 9.052 1.714 1.00 91.38 113 PRO A O 1
ATOM 869 N N . PHE A 1 114 ? -0.619 7.787 3.556 1.00 89.56 114 PHE A N 1
ATOM 870 C CA . PHE A 1 114 ? -1.897 7.118 3.315 1.00 89.56 114 PHE A CA 1
ATOM 871 C C . PHE A 1 114 ? -3.012 7.736 4.154 1.00 89.56 114 PHE A C 1
ATOM 873 O O . PHE A 1 114 ? -2.895 7.856 5.372 1.00 89.56 114 PHE A O 1
ATOM 880 N N . ASP A 1 115 ? -4.149 8.012 3.516 1.00 87.06 115 ASP A N 1
ATOM 881 C CA . ASP A 1 115 ? -5.405 8.208 4.232 1.00 87.06 115 ASP A CA 1
ATOM 882 C C . ASP A 1 115 ? -5.988 6.836 4.614 1.00 87.06 115 ASP A C 1
ATOM 884 O O . ASP A 1 115 ? -6.577 6.123 3.793 1.00 87.06 115 ASP A O 1
ATOM 888 N N . LEU A 1 116 ? -5.807 6.457 5.881 1.00 84.69 116 LEU A N 1
ATOM 889 C CA . LEU A 1 116 ? -6.269 5.176 6.421 1.00 84.69 116 LEU A CA 1
ATOM 890 C C . LEU A 1 116 ? -7.802 5.036 6.447 1.00 84.69 116 LEU A C 1
ATOM 892 O O . LEU A 1 116 ? -8.293 3.903 6.473 1.00 84.69 116 LEU A O 1
ATOM 896 N N . ALA A 1 117 ? -8.548 6.147 6.412 1.00 81.19 117 ALA A N 1
ATOM 897 C CA . ALA A 1 117 ? -10.008 6.137 6.362 1.00 81.19 117 ALA A CA 1
ATOM 898 C C . ALA A 1 117 ? -10.517 5.899 4.931 1.00 81.19 117 ALA A C 1
ATOM 900 O O . ALA A 1 117 ? -11.486 5.164 4.727 1.00 81.19 117 ALA A O 1
ATOM 901 N N . CYS A 1 118 ? -9.835 6.465 3.930 1.00 79.81 118 CYS A N 1
ATOM 902 C CA . CYS A 1 118 ? -10.243 6.358 2.527 1.00 79.81 118 CYS A CA 1
ATOM 903 C C . CYS A 1 118 ? -9.684 5.135 1.797 1.00 79.81 118 CYS A C 1
ATOM 905 O O . CYS A 1 118 ? -10.350 4.681 0.867 1.00 79.81 118 CYS A O 1
ATOM 907 N N . GLY A 1 119 ? -8.532 4.600 2.241 1.00 73.31 119 GLY A N 1
ATOM 908 C CA . GLY A 1 119 ? -7.795 3.391 1.811 1.00 73.31 119 GLY A CA 1
ATOM 909 C C . GLY A 1 119 ? -7.751 3.043 0.303 1.00 73.31 119 GLY A C 1
ATOM 910 O O . GLY A 1 119 ? -8.233 3.797 -0.536 1.00 73.31 119 GLY A O 1
ATOM 911 N N . PRO A 1 120 ? -7.224 1.862 -0.083 1.00 88.94 120 PRO A N 1
ATOM 912 C CA . PRO A 1 120 ? -6.501 0.901 0.753 1.00 88.94 120 PRO A CA 1
ATOM 913 C C . PRO A 1 120 ? -5.153 1.457 1.248 1.00 88.94 120 PRO A C 1
ATOM 915 O O . PRO A 1 120 ? -4.591 2.363 0.643 1.00 88.94 120 PRO A O 1
ATOM 918 N N . ALA A 1 121 ? -4.618 0.898 2.338 1.00 90.50 121 ALA A N 1
ATOM 919 C CA . ALA A 1 121 ? -3.340 1.317 2.936 1.00 90.50 121 ALA A CA 1
ATOM 920 C C . ALA A 1 121 ? -2.107 0.701 2.235 1.00 90.50 121 ALA A C 1
ATOM 922 O O . ALA A 1 121 ? -1.118 0.363 2.878 1.00 90.50 121 ALA A O 1
ATOM 923 N N . PHE A 1 122 ? -2.199 0.478 0.923 1.00 94.25 122 PHE A N 1
ATOM 924 C CA . PHE A 1 122 ? -1.110 -0.037 0.099 1.00 94.25 122 PHE A CA 1
ATOM 925 C C . PHE A 1 122 ? -1.259 0.442 -1.349 1.00 94.25 122 PHE A C 1
ATOM 927 O O . PHE A 1 122 ? -2.358 0.750 -1.818 1.00 94.25 122 PHE A O 1
ATOM 934 N N . ARG A 1 123 ? -0.140 0.464 -2.072 1.00 95.19 123 ARG A N 1
ATOM 935 C CA . ARG A 1 123 ? -0.055 0.695 -3.518 1.00 95.19 123 ARG A CA 1
ATOM 936 C C . ARG A 1 123 ? 0.892 -0.344 -4.115 1.00 95.19 123 ARG A C 1
ATOM 938 O O . ARG A 1 123 ? 1.832 -0.773 -3.451 1.00 95.19 123 ARG A O 1
ATOM 945 N N . HIS A 1 124 ? 0.655 -0.738 -5.362 1.00 97.12 124 HIS A N 1
ATOM 946 C CA . HIS A 1 124 ? 1.598 -1.541 -6.137 1.00 97.12 124 HIS A CA 1
ATOM 947 C C . HIS A 1 124 ? 1.999 -0.799 -7.404 1.00 97.12 124 HIS A C 1
ATOM 949 O O . HIS A 1 124 ? 1.198 -0.067 -7.993 1.00 97.12 124 HIS A O 1
ATOM 955 N N . ALA A 1 125 ? 3.225 -1.034 -7.858 1.00 97.62 125 ALA A N 1
ATOM 956 C CA . ALA A 1 125 ? 3.717 -0.476 -9.101 1.00 97.62 125 ALA A CA 1
ATOM 957 C C . ALA A 1 125 ? 4.522 -1.509 -9.896 1.00 97.62 125 ALA A C 1
ATOM 959 O O . ALA A 1 125 ? 5.273 -2.294 -9.324 1.00 97.62 125 ALA A O 1
ATOM 960 N N . LEU A 1 126 ? 4.367 -1.481 -11.218 1.00 97.62 126 LEU A N 1
ATOM 961 C CA . LEU A 1 126 ? 5.283 -2.095 -12.172 1.00 97.62 126 LEU A CA 1
ATOM 962 C C . LEU A 1 126 ? 6.031 -0.977 -12.884 1.00 97.62 126 LEU A C 1
ATOM 964 O O . LEU A 1 126 ? 5.421 -0.169 -13.591 1.00 97.62 126 LEU A O 1
ATOM 968 N N . LEU A 1 127 ? 7.341 -0.930 -12.667 1.00 97.44 127 LEU A N 1
ATOM 969 C CA . LEU A 1 127 ? 8.229 0.074 -13.237 1.00 97.44 127 LEU A CA 1
ATOM 970 C C . LEU A 1 127 ? 9.117 -0.628 -14.265 1.00 97.44 127 LEU A C 1
ATOM 972 O O . LEU A 1 127 ? 10.017 -1.380 -13.900 1.00 97.44 127 LEU A O 1
ATOM 976 N N . ARG A 1 128 ? 8.837 -0.431 -15.554 1.00 96.88 128 ARG A N 1
ATOM 977 C CA . ARG A 1 128 ? 9.639 -1.016 -16.630 1.00 96.88 128 ARG A CA 1
ATOM 978 C C . ARG A 1 128 ? 10.879 -0.159 -16.850 1.00 96.88 128 ARG A C 1
ATOM 980 O O . ARG A 1 128 ? 10.753 1.015 -17.170 1.00 96.88 128 ARG A O 1
ATOM 987 N N . VAL A 1 129 ? 12.061 -0.741 -16.676 1.00 96.38 129 VAL A N 1
ATOM 988 C CA . VAL A 1 129 ? 13.356 -0.036 -16.792 1.00 96.38 129 VAL A CA 1
ATOM 989 C C . VAL A 1 129 ? 14.256 -0.609 -17.889 1.00 96.38 129 VAL A C 1
ATOM 991 O O . VAL A 1 129 ? 15.253 0.004 -18.249 1.00 96.38 129 VAL A O 1
ATOM 994 N N . GLY A 1 130 ? 13.881 -1.764 -18.437 1.00 89.81 130 GLY A N 1
ATOM 995 C CA . GLY A 1 130 ? 14.557 -2.475 -19.517 1.00 89.81 130 GLY A CA 1
ATOM 996 C C . GLY A 1 130 ? 13.554 -3.306 -20.316 1.00 89.81 130 GLY A C 1
ATOM 997 O O . GLY A 1 130 ? 12.342 -3.208 -20.085 1.00 89.81 130 GLY A O 1
ATOM 998 N N . GLU A 1 131 ? 14.054 -4.087 -21.273 1.00 77.62 131 GLU A N 1
ATOM 999 C CA . GLU A 1 131 ? 13.209 -4.943 -22.117 1.00 77.62 131 GLU A CA 1
ATOM 1000 C C . GLU A 1 131 ? 12.491 -6.050 -21.346 1.00 77.62 131 GLU A C 1
ATOM 1002 O O . GLU A 1 131 ? 13.147 -6.777 -20.571 1.00 77.62 131 GLU A O 1
#